Protein AF-A0A1I8PPX7-F1 (afdb_monomer_lite)

Organism: Stomoxys calcitrans (NCBI:txid35570)

Foldseek 3Di:
DDDPPCVPLVVLVVQLCVVCVPPPDQPLDPVSQVVSCCVQQHVPDDDDPVVSVLSSLVVLVVVCVVDVDVVVSCVSCVVPDDSVRSVVSNVCVVVSVVVVVVVLVVSLVVDGDPVSVVVVVVSVVVVVVVVVPPD

Structure (mmCIF, N/CA/C/O backbone):
data_AF-A0A1I8PPX7-F1
#
_entry.id   AF-A0A1I8PPX7-F1
#
loop_
_atom_site.group_PDB
_atom_site.id
_atom_site.type_symbol
_atom_site.label_atom_id
_atom_site.label_alt_id
_atom_site.label_comp_id
_atom_site.label_asym_id
_atom_site.label_entity_id
_atom_site.label_seq_id
_atom_site.pdbx_PDB_ins_code
_atom_site.Cartn_x
_atom_site.Cartn_y
_atom_site.Cartn_z
_atom_site.occupancy
_atom_site.B_iso_or_equiv
_atom_site.auth_seq_id
_atom_site.auth_comp_id
_atom_site.auth_asym_id
_atom_site.auth_atom_id
_atom_site.pdbx_PDB_model_num
ATOM 1 N N . MET A 1 1 ? 20.710 11.731 -3.310 1.00 34.06 1 MET A N 1
ATOM 2 C CA . MET A 1 1 ? 20.438 11.895 -1.866 1.00 34.06 1 MET A CA 1
ATOM 3 C C . MET A 1 1 ? 18.930 11.777 -1.691 1.00 34.06 1 MET A C 1
ATOM 5 O O . MET A 1 1 ? 18.231 12.761 -1.879 1.00 34.06 1 MET A O 1
ATOM 9 N N . PHE A 1 2 ? 18.426 10.558 -1.483 1.00 31.91 2 PHE A N 1
ATOM 10 C CA . PHE A 1 2 ? 16.992 10.284 -1.342 1.00 31.91 2 PHE A CA 1
ATOM 11 C C . PHE A 1 2 ? 16.697 10.093 0.142 1.00 31.91 2 PHE A C 1
ATOM 13 O O . PHE A 1 2 ? 17.369 9.327 0.823 1.00 31.91 2 PHE A O 1
ATOM 20 N N . SER A 1 3 ? 15.813 10.938 0.653 1.00 38.25 3 SER A N 1
ATOM 21 C CA . SER A 1 3 ? 15.744 11.287 2.064 1.00 38.25 3 SER A CA 1
ATOM 22 C C . SER A 1 3 ? 15.041 10.234 2.920 1.00 38.25 3 SER A C 1
ATOM 24 O O . SER A 1 3 ? 14.038 9.662 2.506 1.00 38.25 3 SER A O 1
ATOM 26 N N . LEU A 1 4 ? 15.546 10.100 4.149 1.00 40.88 4 LEU A N 1
ATOM 27 C CA . LEU A 1 4 ? 15.108 9.332 5.326 1.00 40.88 4 LEU A CA 1
ATOM 28 C C . LEU A 1 4 ? 13.639 9.547 5.790 1.00 40.88 4 LEU A C 1
ATOM 30 O O . LEU A 1 4 ? 13.316 9.265 6.933 1.00 40.88 4 LEU A O 1
ATOM 34 N N . PHE A 1 5 ? 12.733 10.046 4.944 1.00 43.56 5 PHE A N 1
ATOM 35 C CA . PHE A 1 5 ? 11.350 10.412 5.313 1.00 43.56 5 PHE A CA 1
ATOM 36 C C . PHE A 1 5 ? 10.306 9.314 5.013 1.00 43.56 5 PHE A C 1
ATOM 38 O O . PHE A 1 5 ? 9.113 9.595 4.941 1.00 43.56 5 PHE A O 1
ATOM 45 N N . TYR A 1 6 ? 10.740 8.064 4.815 1.00 50.06 6 TYR A N 1
ATOM 46 C CA . TYR A 1 6 ? 9.865 6.915 4.516 1.00 50.06 6 TYR A CA 1
ATOM 47 C C . TYR A 1 6 ? 9.500 6.050 5.729 1.00 50.06 6 TYR A C 1
ATOM 49 O O . TYR A 1 6 ? 8.699 5.123 5.605 1.00 50.06 6 TYR A O 1
ATOM 57 N N . ASP A 1 7 ? 10.054 6.375 6.895 1.00 55.56 7 ASP A N 1
ATOM 58 C CA . ASP A 1 7 ? 9.973 5.586 8.127 1.00 55.56 7 ASP A CA 1
ATOM 59 C C . ASP A 1 7 ? 8.554 5.081 8.481 1.00 55.56 7 ASP A C 1
ATOM 61 O O . ASP A 1 7 ? 8.396 3.896 8.755 1.00 55.56 7 ASP A O 1
ATOM 65 N N . PRO A 1 8 ? 7.470 5.886 8.417 1.00 54.97 8 PRO A N 1
ATOM 66 C CA . PRO A 1 8 ? 6.166 5.434 8.907 1.00 54.97 8 PRO A CA 1
ATOM 67 C C . PRO A 1 8 ? 5.516 4.355 8.034 1.00 54.97 8 PRO A C 1
ATOM 69 O O . PRO A 1 8 ? 4.955 3.394 8.553 1.00 54.97 8 PRO A O 1
ATOM 72 N N . ILE A 1 9 ? 5.565 4.521 6.707 1.00 55.09 9 ILE A N 1
ATOM 73 C CA . ILE A 1 9 ? 4.950 3.586 5.751 1.00 55.09 9 ILE A CA 1
ATOM 74 C C . ILE A 1 9 ? 5.792 2.315 5.652 1.00 55.09 9 ILE A C 1
ATOM 76 O O . ILE A 1 9 ? 5.224 1.229 5.583 1.00 55.09 9 ILE A O 1
ATOM 80 N N . ILE A 1 10 ? 7.124 2.449 5.683 1.00 61.84 10 ILE A N 1
ATOM 81 C CA . ILE A 1 10 ? 8.050 1.312 5.665 1.00 61.84 10 ILE A CA 1
ATOM 82 C C . ILE A 1 10 ? 7.909 0.492 6.938 1.00 61.84 10 ILE A C 1
ATOM 84 O O . ILE A 1 10 ? 7.683 -0.704 6.836 1.00 61.84 10 ILE A O 1
ATOM 88 N N . ASN A 1 11 ? 7.942 1.114 8.118 1.00 64.62 11 ASN A N 1
ATOM 89 C CA . ASN A 1 11 ? 7.775 0.379 9.372 1.00 64.62 11 ASN A CA 1
ATOM 90 C C . ASN A 1 11 ? 6.400 -0.290 9.441 1.00 64.62 11 ASN A C 1
ATOM 92 O O . ASN A 1 11 ? 6.298 -1.434 9.863 1.00 64.62 11 ASN A O 1
ATOM 96 N N . TYR A 1 12 ? 5.345 0.386 8.969 1.00 63.94 12 TYR A N 1
ATOM 97 C CA . TYR A 1 12 ? 4.013 -0.211 8.884 1.00 63.94 12 TYR A CA 1
ATOM 98 C C . TYR A 1 12 ? 3.979 -1.401 7.912 1.00 63.94 12 TYR A C 1
ATOM 100 O O . TYR A 1 12 ? 3.347 -2.415 8.196 1.00 63.94 12 TYR A O 1
ATOM 108 N N . TYR A 1 13 ? 4.685 -1.309 6.784 1.00 67.00 13 TYR A N 1
ATOM 109 C CA . TYR A 1 13 ? 4.821 -2.403 5.831 1.00 67.00 13 TYR A CA 1
ATOM 110 C C . TYR A 1 13 ? 5.625 -3.583 6.378 1.00 67.00 13 TYR A C 1
ATOM 112 O O . TYR A 1 13 ? 5.172 -4.719 6.282 1.00 67.00 13 TYR A O 1
ATOM 120 N N . GLU A 1 14 ? 6.782 -3.327 6.979 1.00 67.31 14 GLU A N 1
ATOM 121 C CA . GLU A 1 14 ? 7.634 -4.349 7.586 1.00 67.31 14 GLU A CA 1
ATOM 122 C C . GLU A 1 14 ? 6.922 -5.050 8.744 1.00 67.31 14 GLU A C 1
ATOM 124 O O . GLU A 1 14 ? 6.972 -6.277 8.845 1.00 67.31 14 GLU A O 1
ATOM 129 N N . ASP A 1 15 ? 6.191 -4.295 9.569 1.00 66.50 15 ASP A N 1
ATOM 130 C CA . ASP A 1 15 ? 5.333 -4.858 10.604 1.00 66.50 15 ASP A CA 1
ATOM 131 C C . ASP A 1 15 ? 4.233 -5.724 9.978 1.00 66.50 15 ASP A C 1
ATOM 133 O O . ASP A 1 15 ? 4.074 -6.879 10.373 1.00 66.50 15 ASP A O 1
ATOM 137 N N . MET A 1 16 ? 3.513 -5.226 8.966 1.00 68.25 16 MET A N 1
ATOM 138 C CA . MET A 1 16 ? 2.494 -6.011 8.259 1.00 68.25 16 MET A CA 1
ATOM 139 C C . MET A 1 16 ? 3.066 -7.312 7.693 1.00 68.25 16 MET A C 1
ATOM 141 O O . MET A 1 16 ? 2.490 -8.360 7.969 1.00 68.25 16 MET A O 1
ATOM 145 N N . ILE A 1 17 ? 4.209 -7.263 6.996 1.00 66.44 17 ILE A N 1
ATOM 146 C CA . ILE A 1 17 ? 4.913 -8.450 6.491 1.00 66.44 17 ILE A CA 1
ATOM 147 C C . ILE A 1 17 ? 5.192 -9.423 7.628 1.00 66.44 17 ILE A C 1
ATOM 149 O O . ILE A 1 17 ? 4.823 -10.593 7.547 1.00 66.44 17 ILE A O 1
ATOM 153 N N . LYS A 1 18 ? 5.822 -8.948 8.704 1.00 67.69 18 LYS A N 1
ATOM 154 C CA . LYS A 1 18 ? 6.211 -9.790 9.836 1.00 67.69 18 LYS A CA 1
ATOM 155 C C . LYS A 1 18 ? 5.013 -10.498 10.470 1.00 67.69 18 LYS A C 1
ATOM 157 O O . LYS A 1 18 ? 5.152 -11.631 10.918 1.00 67.69 18 LYS A O 1
ATOM 162 N N . TYR A 1 19 ? 3.843 -9.860 10.507 1.00 63.97 19 TYR A N 1
ATOM 163 C CA . TYR A 1 19 ? 2.632 -10.445 11.088 1.00 63.97 19 TYR A CA 1
ATOM 164 C C . TYR A 1 19 ? 1.872 -11.400 10.157 1.00 63.97 19 TYR A C 1
ATOM 166 O O . TYR A 1 19 ? 0.985 -12.108 10.642 1.00 63.97 19 TYR A O 1
ATOM 174 N N . THR A 1 20 ? 2.190 -11.431 8.860 1.00 61.50 20 THR A N 1
ATOM 175 C CA . THR A 1 20 ? 1.512 -12.279 7.861 1.00 61.50 20 THR A CA 1
ATOM 176 C C . THR A 1 20 ? 2.419 -13.291 7.166 1.00 61.50 20 THR A C 1
ATOM 178 O O . THR A 1 20 ? 1.935 -14.038 6.320 1.00 61.50 20 THR A O 1
ATOM 181 N N . GLN A 1 21 ? 3.702 -13.362 7.536 1.00 62.72 21 GLN A N 1
ATOM 182 C CA . GLN A 1 21 ? 4.662 -14.344 7.007 1.00 62.72 21 GLN A CA 1
ATOM 183 C C . GLN A 1 21 ? 4.216 -15.805 7.186 1.00 62.72 21 GLN A C 1
ATOM 185 O O . GLN A 1 21 ? 4.602 -16.649 6.386 1.00 62.72 21 GLN A O 1
ATOM 190 N N . ASP A 1 22 ? 3.368 -16.096 8.175 1.00 63.22 22 ASP A N 1
ATOM 191 C CA . ASP A 1 22 ? 2.878 -17.453 8.446 1.00 63.22 22 ASP A CA 1
ATOM 192 C C . ASP A 1 22 ? 1.684 -17.881 7.567 1.00 63.22 22 ASP A C 1
ATOM 194 O O . ASP A 1 22 ? 1.302 -19.049 7.592 1.00 63.22 22 ASP A O 1
ATOM 198 N N . GLU A 1 23 ? 1.046 -16.963 6.825 1.00 63.75 23 GLU A N 1
ATOM 199 C CA . GLU A 1 23 ? -0.249 -17.241 6.173 1.00 63.75 23 GLU A CA 1
ATOM 200 C C . GLU A 1 23 ? -0.151 -17.655 4.690 1.00 63.75 23 GLU A C 1
ATOM 202 O O . GLU A 1 23 ? -1.177 -17.943 4.078 1.00 63.75 23 GLU A O 1
ATOM 207 N N . ASP A 1 24 ? 1.056 -17.728 4.111 1.00 69.44 24 ASP A N 1
ATOM 208 C CA . ASP A 1 24 ? 1.320 -18.179 2.723 1.00 69.44 24 ASP A CA 1
ATOM 209 C C . ASP A 1 24 ? 0.457 -17.463 1.651 1.00 69.44 24 ASP A C 1
ATOM 211 O O . ASP A 1 24 ? 0.151 -17.973 0.569 1.00 69.44 24 ASP A O 1
ATOM 215 N N . LEU A 1 25 ? 0.020 -16.242 1.970 1.00 67.69 25 LEU A N 1
ATOM 216 C CA . LEU A 1 25 ? -0.869 -15.439 1.142 1.00 67.69 25 LEU A CA 1
ATOM 217 C C . LEU A 1 25 ? -0.068 -14.669 0.078 1.00 67.69 25 LEU A C 1
ATOM 219 O O . LEU A 1 25 ? 0.990 -14.119 0.391 1.00 67.69 25 LEU A O 1
ATOM 223 N N . PRO A 1 26 ? -0.581 -14.530 -1.162 1.00 68.50 26 PRO A N 1
ATOM 224 C CA . PRO A 1 26 ? 0.094 -13.740 -2.180 1.00 68.50 26 PRO A CA 1
ATOM 225 C C . PRO A 1 26 ? 0.221 -12.282 -1.736 1.00 68.50 26 PRO A C 1
ATOM 227 O O . PRO A 1 26 ? -0.787 -11.629 -1.428 1.00 68.50 26 PRO A O 1
ATOM 230 N N . GLU A 1 27 ? 1.451 -11.777 -1.753 1.00 66.44 27 GLU A N 1
ATOM 231 C CA . GLU A 1 27 ? 1.774 -10.376 -1.494 1.00 66.44 27 GLU A CA 1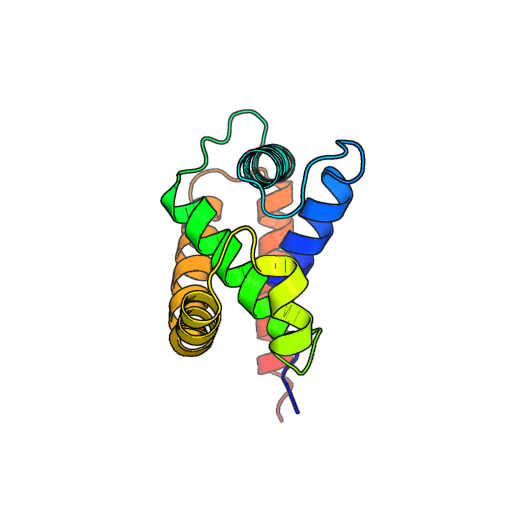
ATOM 232 C C . GLU A 1 27 ? 0.887 -9.464 -2.369 1.00 66.44 27 GLU A C 1
ATOM 234 O O . GLU A 1 27 ? 0.561 -9.795 -3.513 1.00 66.44 27 GLU A O 1
ATOM 239 N N . PHE A 1 28 ? 0.419 -8.343 -1.809 1.00 71.94 28 PHE A N 1
ATOM 240 C CA . PHE A 1 28 ? -0.503 -7.374 -2.444 1.00 71.94 28 PHE A CA 1
ATOM 241 C C . PHE A 1 28 ? -1.941 -7.853 -2.725 1.00 71.94 28 PHE A C 1
ATOM 243 O O . PHE A 1 28 ? -2.800 -7.027 -3.077 1.00 71.94 28 PHE A O 1
ATOM 250 N N . SER A 1 29 ? -2.259 -9.138 -2.520 1.00 75.06 29 SER A N 1
ATOM 251 C CA . SER A 1 29 ? -3.641 -9.622 -2.621 1.00 75.06 29 SER A CA 1
ATOM 252 C C . SER A 1 29 ? -4.549 -8.913 -1.614 1.00 75.06 29 SER A C 1
ATOM 254 O O . SER A 1 29 ? -4.122 -8.455 -0.558 1.00 75.06 29 SER A O 1
ATOM 256 N N . GLU A 1 30 ? -5.835 -8.772 -1.939 1.00 80.19 30 GLU A N 1
ATOM 257 C CA . GLU A 1 30 ? -6.760 -8.065 -1.041 1.00 80.19 30 GLU A CA 1
ATOM 258 C C . GLU A 1 30 ? -6.869 -8.749 0.319 1.00 80.19 30 GLU A C 1
ATOM 260 O O . GLU A 1 30 ? -6.914 -8.079 1.347 1.00 80.19 30 GLU A O 1
ATOM 265 N N . ILE A 1 31 ? -6.863 -10.082 0.310 1.00 80.31 31 ILE A N 1
ATOM 266 C CA . ILE A 1 31 ? -6.936 -10.910 1.510 1.00 80.31 31 ILE A CA 1
ATOM 267 C C . ILE A 1 31 ? -5.699 -10.675 2.378 1.00 80.31 31 ILE A C 1
ATOM 269 O O . ILE A 1 31 ? -5.862 -10.364 3.555 1.00 80.31 31 ILE A O 1
ATOM 273 N N . TYR A 1 32 ? -4.495 -10.718 1.791 1.00 81.19 32 TYR A N 1
ATOM 274 C CA . TYR A 1 32 ? -3.243 -10.418 2.496 1.00 81.19 32 TYR A CA 1
ATOM 275 C C . TYR A 1 32 ? -3.311 -9.066 3.208 1.00 81.19 32 TYR A C 1
ATOM 277 O O . TYR A 1 32 ? -3.078 -8.966 4.411 1.00 81.19 32 TYR A O 1
ATOM 285 N N . LEU A 1 33 ? -3.719 -8.025 2.480 1.00 81.19 33 LEU A N 1
ATOM 286 C CA . LEU A 1 33 ? -3.787 -6.675 3.029 1.00 81.19 33 LEU A CA 1
ATOM 287 C C . LEU A 1 33 ? -4.840 -6.566 4.132 1.00 81.19 33 LEU A C 1
ATOM 289 O O . LEU A 1 33 ? -4.559 -6.001 5.183 1.00 81.19 33 LEU A O 1
ATOM 293 N N . ARG A 1 34 ? -6.033 -7.138 3.944 1.00 83.88 34 ARG A N 1
ATOM 294 C CA . ARG A 1 34 ? -7.083 -7.132 4.973 1.00 83.88 34 ARG A CA 1
ATOM 295 C C . ARG A 1 34 ? -6.627 -7.831 6.250 1.00 83.88 34 ARG A C 1
ATOM 297 O O . ARG A 1 34 ? -6.777 -7.253 7.322 1.00 83.88 34 ARG A O 1
ATOM 304 N N . VAL A 1 35 ? -6.042 -9.025 6.146 1.00 80.56 35 VAL A N 1
ATOM 305 C CA . VAL A 1 35 ? -5.514 -9.764 7.304 1.00 80.56 35 VAL A CA 1
ATOM 306 C C . VAL A 1 35 ? -4.449 -8.945 8.025 1.00 80.56 35 VAL A C 1
ATOM 308 O O . VAL A 1 35 ? -4.527 -8.765 9.240 1.00 80.56 35 VAL A O 1
ATOM 311 N N . ALA A 1 36 ? -3.491 -8.398 7.283 1.00 77.94 36 ALA A N 1
ATOM 312 C CA . ALA A 1 36 ? -2.422 -7.598 7.854 1.00 77.94 36 ALA A CA 1
ATOM 313 C C . ALA A 1 36 ? -2.958 -6.342 8.576 1.00 77.94 36 ALA A C 1
ATOM 315 O O . ALA A 1 36 ? -2.540 -6.053 9.697 1.00 77.94 36 ALA A O 1
ATOM 316 N N . PHE A 1 37 ? -3.962 -5.654 8.018 1.00 79.50 37 PHE A N 1
ATOM 317 C CA . PHE A 1 37 ? -4.630 -4.539 8.704 1.00 79.50 37 PHE A CA 1
ATOM 318 C C . PHE A 1 37 ? -5.340 -4.982 9.989 1.00 79.50 37 PHE A C 1
ATOM 320 O O . PHE A 1 37 ? -5.198 -4.314 11.010 1.00 79.50 37 PHE A O 1
ATOM 327 N N . LEU A 1 38 ? -6.043 -6.121 9.990 1.00 80.19 38 LEU A N 1
ATOM 328 C CA . LEU A 1 38 ? -6.675 -6.660 11.203 1.00 80.19 38 LEU A CA 1
ATOM 329 C C . LEU A 1 38 ? -5.651 -6.992 12.300 1.00 80.19 38 LEU A C 1
ATOM 331 O O . LEU A 1 38 ? -5.933 -6.832 13.487 1.00 80.19 38 LEU A O 1
ATOM 335 N N . LYS A 1 39 ? -4.448 -7.445 11.935 1.00 75.50 39 LYS A N 1
ATOM 336 C CA . LYS A 1 39 ? -3.379 -7.725 12.909 1.00 75.50 39 LYS A CA 1
ATOM 337 C C . LYS A 1 39 ? -2.854 -6.445 13.562 1.00 75.50 39 LYS A C 1
ATOM 339 O O . LYS A 1 39 ? -2.570 -6.461 14.758 1.00 75.50 39 LYS A O 1
ATOM 344 N N . VAL A 1 40 ? -2.748 -5.351 12.805 1.00 73.00 40 VAL A N 1
ATOM 345 C CA . VAL A 1 40 ? -2.179 -4.086 13.301 1.00 73.00 40 VAL A CA 1
ATOM 346 C C . VAL A 1 40 ? -3.221 -3.202 13.997 1.00 73.00 40 VAL A C 1
ATOM 348 O O . VAL A 1 40 ? -2.947 -2.637 15.058 1.00 73.00 40 VAL A O 1
ATOM 351 N N . PHE A 1 41 ? -4.424 -3.100 13.434 1.00 74.12 41 PHE A N 1
ATOM 352 C CA . PHE A 1 41 ? -5.499 -2.240 13.937 1.00 74.12 41 PHE A CA 1
ATOM 353 C C . PHE A 1 41 ? -6.508 -2.966 14.839 1.00 74.12 41 PHE A C 1
ATOM 355 O O . PHE A 1 41 ? -7.231 -2.314 15.589 1.00 74.12 41 PHE A O 1
ATOM 362 N N . GLY A 1 42 ? -6.529 -4.302 14.825 1.00 74.25 42 GLY A N 1
ATOM 363 C CA . GLY A 1 42 ? -7.423 -5.132 15.635 1.00 74.25 42 GLY A CA 1
ATOM 364 C C . GLY A 1 42 ? -8.412 -5.950 14.799 1.00 74.25 42 GLY A C 1
ATOM 365 O O . GLY A 1 42 ? -8.755 -5.593 13.675 1.00 74.25 42 GLY A O 1
ATOM 366 N N . LYS A 1 43 ? -8.888 -7.067 15.368 1.00 75.00 43 LYS A N 1
ATOM 367 C CA . LYS A 1 43 ? -9.724 -8.067 14.672 1.00 75.00 43 LYS A CA 1
ATOM 368 C C . LYS A 1 43 ? -11.071 -7.541 14.170 1.00 75.00 43 LYS A C 1
ATOM 370 O O . LYS A 1 43 ? -11.617 -8.116 13.235 1.00 75.00 43 LYS A O 1
ATOM 375 N N . ASP A 1 44 ? -11.568 -6.459 14.759 1.00 78.12 44 ASP A N 1
ATOM 376 C CA . ASP A 1 44 ? -12.848 -5.844 14.395 1.00 78.12 44 ASP A CA 1
ATOM 377 C C . ASP A 1 44 ? -12.668 -4.631 13.464 1.00 78.12 44 ASP A C 1
ATOM 379 O O . ASP A 1 44 ? -13.621 -3.906 13.176 1.00 78.12 44 ASP A O 1
ATOM 383 N N . TYR A 1 45 ? -11.440 -4.384 12.990 1.00 78.44 45 TYR A N 1
ATOM 384 C CA . TYR A 1 45 ? -11.141 -3.235 12.150 1.00 78.44 45 TYR A CA 1
ATOM 385 C C . TYR A 1 45 ? -11.717 -3.395 10.737 1.00 78.44 45 TYR A C 1
ATOM 387 O O . TYR A 1 45 ? -11.209 -4.139 9.895 1.00 78.44 45 TYR A O 1
ATOM 395 N N . ALA A 1 46 ? -12.781 -2.650 10.450 1.00 81.75 46 ALA A N 1
ATOM 396 C CA . ALA A 1 46 ? -13.439 -2.661 9.151 1.00 81.75 46 ALA A CA 1
ATOM 397 C C . ALA A 1 46 ? -12.724 -1.735 8.153 1.00 81.75 46 ALA A C 1
ATOM 399 O O . ALA A 1 46 ? -13.170 -0.616 7.891 1.00 81.75 46 ALA A O 1
ATOM 400 N N . ILE A 1 47 ? -11.617 -2.206 7.569 1.00 83.38 47 ILE A N 1
ATOM 401 C CA . ILE A 1 47 ? -10.906 -1.417 6.560 1.00 83.38 47 ILE A CA 1
ATOM 402 C C . ILE A 1 47 ? -11.754 -1.202 5.297 1.00 83.38 47 ILE A C 1
ATOM 404 O O . ILE A 1 47 ? -12.262 -2.143 4.668 1.00 83.38 47 ILE A O 1
ATOM 408 N N . LYS A 1 48 ? -11.858 0.069 4.902 1.00 87.00 48 LYS A N 1
ATOM 409 C CA . LYS A 1 48 ? -12.573 0.489 3.702 1.00 87.00 48 LYS A CA 1
ATOM 410 C C . LYS A 1 48 ? -11.778 0.156 2.422 1.00 87.00 48 LYS A C 1
ATOM 412 O O . LYS A 1 48 ? -10.545 0.210 2.427 1.00 87.00 48 LYS A O 1
ATOM 417 N N . PRO A 1 49 ? -12.453 -0.186 1.308 1.00 87.06 49 PRO A N 1
ATOM 418 C CA . PRO A 1 49 ? -11.779 -0.543 0.056 1.00 87.06 49 PRO A CA 1
ATOM 419 C C . PRO A 1 49 ? -10.860 0.547 -0.516 1.00 87.06 49 PRO A C 1
ATOM 421 O O . PRO A 1 49 ? -9.818 0.230 -1.080 1.00 87.06 49 PRO A O 1
ATOM 424 N N . ASP A 1 50 ? -11.220 1.819 -0.367 1.00 88.62 50 ASP A N 1
ATOM 425 C CA . ASP A 1 50 ? -10.424 2.975 -0.796 1.00 88.62 50 ASP A CA 1
ATOM 426 C C . ASP A 1 50 ? -9.090 3.070 -0.044 1.00 88.62 50 ASP A C 1
ATOM 428 O O . ASP A 1 50 ? -8.050 3.269 -0.671 1.00 88.62 50 ASP A O 1
ATOM 432 N N . VAL A 1 51 ? -9.095 2.824 1.267 1.00 86.50 51 VAL A N 1
ATOM 433 C CA . VAL A 1 51 ? -7.881 2.766 2.096 1.00 86.50 51 VAL A CA 1
ATOM 434 C C . VAL A 1 51 ? -6.980 1.605 1.670 1.00 86.50 51 VAL A C 1
ATOM 436 O O . VAL A 1 51 ? -5.766 1.774 1.566 1.00 86.50 51 VAL A O 1
ATOM 439 N N . LEU A 1 52 ? -7.552 0.439 1.344 1.00 86.00 52 LEU A N 1
ATOM 440 C CA . LEU A 1 52 ? -6.777 -0.683 0.795 1.00 86.00 52 LEU A CA 1
ATOM 441 C C . LEU A 1 52 ? -6.122 -0.325 -0.542 1.00 86.00 52 LEU A C 1
ATOM 443 O O . LEU A 1 52 ? -4.959 -0.664 -0.764 1.00 86.00 52 LEU A O 1
ATOM 447 N N . GLN A 1 53 ? -6.841 0.366 -1.433 1.00 87.56 53 GLN A N 1
ATOM 448 C CA . GLN A 1 53 ? -6.265 0.817 -2.701 1.00 87.56 53 GLN A CA 1
ATOM 449 C C . GLN A 1 53 ? -5.176 1.866 -2.489 1.00 87.56 53 GLN A C 1
ATOM 451 O O . GLN A 1 53 ? -4.135 1.787 -3.138 1.00 87.56 53 GLN A O 1
ATOM 456 N N . LEU A 1 54 ? -5.383 2.819 -1.576 1.00 88.69 54 LEU A N 1
ATOM 457 C CA . LEU A 1 54 ? -4.363 3.789 -1.189 1.00 88.69 54 LEU A CA 1
ATOM 458 C C . LEU A 1 54 ? -3.101 3.067 -0.714 1.00 88.69 54 LEU A C 1
ATOM 460 O O . LEU A 1 54 ? -2.018 3.314 -1.240 1.00 88.69 54 LEU A O 1
ATOM 464 N N . TYR A 1 55 ? -3.253 2.103 0.192 1.00 85.06 55 TYR A N 1
ATOM 465 C CA . TYR A 1 55 ? -2.134 1.338 0.716 1.00 85.06 55 TYR A CA 1
ATOM 466 C C . TYR A 1 55 ? -1.381 0.561 -0.375 1.00 85.06 55 TYR A C 1
ATOM 468 O O . TYR A 1 55 ? -0.157 0.639 -0.446 1.00 85.06 55 TYR A O 1
ATOM 476 N N . ARG A 1 56 ? -2.079 -0.095 -1.313 1.00 86.44 56 ARG A N 1
ATOM 477 C CA . ARG A 1 56 ? -1.422 -0.748 -2.463 1.00 86.44 56 ARG A CA 1
ATOM 478 C C . ARG A 1 56 ? -0.583 0.213 -3.302 1.00 86.44 56 ARG A C 1
ATOM 480 O O . ARG A 1 56 ? 0.503 -0.154 -3.739 1.00 86.44 56 ARG A O 1
ATOM 487 N N . LYS A 1 57 ? -1.066 1.437 -3.536 1.00 89.00 57 LYS A N 1
ATOM 488 C CA . LYS A 1 57 ? -0.300 2.448 -4.280 1.00 89.00 57 LYS A CA 1
ATOM 489 C C . LYS A 1 57 ? 0.954 2.874 -3.513 1.00 89.00 57 LYS A C 1
ATOM 491 O O . LYS A 1 57 ? 2.005 3.038 -4.121 1.00 89.00 57 LYS A O 1
ATOM 496 N N . LEU A 1 58 ? 0.873 2.995 -2.187 1.00 87.25 58 LEU A N 1
ATOM 497 C CA . LEU A 1 58 ? 2.042 3.280 -1.347 1.00 87.25 58 LEU A CA 1
ATOM 498 C C . LEU A 1 58 ? 3.082 2.155 -1.411 1.00 87.25 58 LEU A C 1
ATOM 500 O O . LEU A 1 58 ? 4.278 2.434 -1.453 1.00 87.25 58 LEU A O 1
ATOM 504 N N . LEU A 1 59 ? 2.644 0.898 -1.498 1.00 83.56 59 LEU A N 1
ATOM 505 C CA . LEU A 1 59 ? 3.547 -0.235 -1.698 1.00 83.56 59 LEU A CA 1
ATOM 506 C C . LEU A 1 59 ? 4.263 -0.172 -3.047 1.00 83.56 59 LEU A C 1
ATOM 508 O O . LEU A 1 59 ? 5.470 -0.381 -3.108 1.00 83.56 59 LEU A O 1
ATOM 512 N N . VAL A 1 60 ? 3.563 0.198 -4.121 1.00 87.31 60 VAL A N 1
ATOM 513 C CA . VAL A 1 60 ? 4.209 0.432 -5.422 1.00 87.31 60 VAL A CA 1
ATOM 514 C C . VAL A 1 60 ? 5.321 1.481 -5.300 1.00 87.31 60 VAL A C 1
ATOM 516 O O . VAL A 1 60 ? 6.423 1.250 -5.799 1.00 87.31 60 VAL A O 1
ATOM 519 N N . LEU A 1 61 ? 5.074 2.594 -4.598 1.00 87.31 61 LEU A N 1
ATOM 520 C CA . LEU A 1 61 ? 6.087 3.632 -4.362 1.00 87.31 61 LEU A CA 1
ATOM 521 C C . LEU A 1 61 ? 7.300 3.094 -3.592 1.00 87.31 61 LEU A C 1
ATOM 523 O O . LEU A 1 61 ? 8.433 3.385 -3.973 1.00 87.31 61 LEU A O 1
ATOM 527 N N . TYR A 1 62 ? 7.072 2.284 -2.555 1.00 84.19 62 TYR A N 1
ATOM 528 C CA . TYR A 1 62 ? 8.140 1.650 -1.780 1.00 84.19 62 TYR A CA 1
ATOM 529 C C . TYR A 1 62 ? 9.032 0.758 -2.654 1.00 84.19 62 TYR A C 1
ATOM 531 O O . TYR A 1 62 ? 10.251 0.925 -2.668 1.00 84.19 62 TYR A O 1
ATOM 539 N N . TYR A 1 63 ? 8.445 -0.137 -3.453 1.00 83.00 63 TYR A N 1
ATOM 540 C CA . TYR A 1 63 ? 9.229 -1.001 -4.342 1.00 83.00 63 TYR A CA 1
ATOM 541 C C . TYR A 1 63 ? 9.984 -0.197 -5.405 1.00 83.00 63 TYR A C 1
ATOM 543 O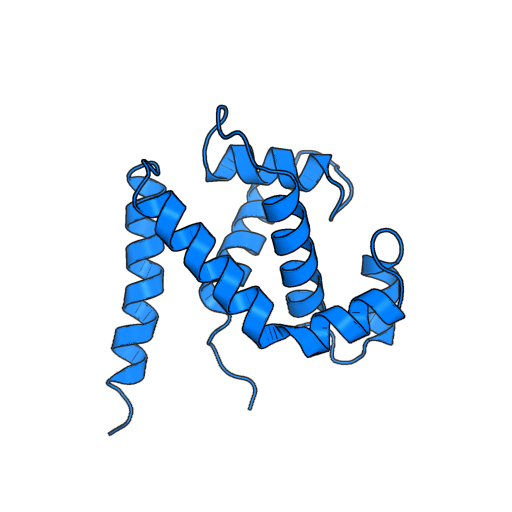 O . TYR A 1 63 ? 11.131 -0.514 -5.704 1.00 83.00 63 TYR A O 1
ATOM 551 N N . CYS A 1 64 ? 9.406 0.889 -5.924 1.00 85.62 64 CYS A N 1
ATOM 552 C CA . CYS A 1 64 ? 10.109 1.785 -6.850 1.00 85.62 64 CYS A CA 1
ATOM 553 C C . CYS A 1 64 ? 11.323 2.494 -6.232 1.00 85.62 64 CYS A C 1
ATOM 555 O O . CYS A 1 64 ? 12.185 2.967 -6.967 1.00 85.62 64 CYS A O 1
ATOM 557 N N . GLN A 1 65 ? 11.417 2.569 -4.904 1.00 82.12 65 GLN A N 1
ATOM 558 C CA . GLN A 1 65 ? 12.598 3.100 -4.219 1.00 82.12 65 GLN A CA 1
ATOM 559 C C . GLN A 1 65 ? 13.631 2.022 -3.929 1.00 82.12 65 GLN A C 1
ATOM 561 O O . GLN A 1 65 ? 14.824 2.276 -4.079 1.00 82.12 65 GLN A O 1
ATOM 566 N N . GLN A 1 66 ? 13.182 0.831 -3.520 1.00 81.44 66 GLN A N 1
ATOM 567 C CA . GLN A 1 66 ? 14.071 -0.305 -3.263 1.00 81.44 66 GLN A CA 1
ATOM 568 C C . GLN A 1 66 ? 14.733 -0.802 -4.551 1.00 81.44 66 GLN A C 1
ATOM 570 O O . GLN A 1 66 ? 15.902 -1.190 -4.554 1.00 81.44 66 GLN A O 1
ATOM 575 N N . TYR A 1 67 ? 14.002 -0.748 -5.663 1.00 83.88 67 TYR A N 1
ATOM 576 C CA . TYR A 1 67 ? 14.465 -1.191 -6.967 1.00 83.88 67 TYR A CA 1
ATOM 577 C C . TYR A 1 67 ? 14.582 0.014 -7.916 1.00 83.88 67 TYR A C 1
ATOM 579 O O . TYR A 1 67 ? 13.562 0.540 -8.356 1.00 83.88 67 TYR A O 1
ATOM 587 N N . PRO A 1 68 ? 15.805 0.428 -8.311 1.00 75.94 68 PRO A N 1
ATOM 588 C CA . PRO A 1 68 ? 16.038 1.653 -9.092 1.00 75.94 68 PRO A CA 1
ATOM 589 C C . PRO A 1 68 ? 15.399 1.687 -10.487 1.00 75.94 68 PRO A C 1
ATOM 591 O O . PRO A 1 68 ? 15.389 2.729 -11.138 1.00 75.94 68 PRO A O 1
ATOM 594 N N . SER A 1 69 ? 14.928 0.543 -10.984 1.00 87.38 69 SER A N 1
ATOM 595 C CA . SER A 1 69 ? 14.345 0.398 -12.313 1.00 87.38 69 SER A CA 1
ATOM 596 C C . SER A 1 69 ? 12.926 -0.134 -12.207 1.00 87.38 69 SER A C 1
ATOM 598 O O . SER A 1 69 ? 12.694 -1.181 -11.601 1.00 87.38 69 SER A O 1
ATOM 600 N N . ILE A 1 70 ? 11.992 0.532 -12.889 1.00 86.06 70 ILE A N 1
ATOM 601 C CA . ILE A 1 70 ? 10.610 0.061 -13.043 1.00 86.06 70 ILE A CA 1
ATOM 602 C C . ILE A 1 70 ? 10.569 -1.354 -13.635 1.00 86.06 70 ILE A C 1
ATOM 604 O O . ILE A 1 70 ? 9.700 -2.134 -13.261 1.00 86.06 70 ILE A O 1
ATOM 608 N N . SER A 1 71 ? 11.530 -1.733 -14.482 1.00 86.88 71 SER A N 1
ATOM 609 C CA . SER A 1 71 ? 11.612 -3.091 -15.039 1.00 86.88 71 SER A CA 1
ATOM 610 C C . SER A 1 71 ? 11.849 -4.173 -13.980 1.00 86.88 71 SER A C 1
ATOM 612 O O . SER A 1 71 ? 11.516 -5.326 -14.220 1.00 86.88 71 SER A O 1
ATOM 614 N N . ASN A 1 72 ? 12.393 -3.812 -12.813 1.00 86.75 72 ASN A N 1
ATOM 615 C CA . ASN A 1 72 ? 12.558 -4.724 -11.677 1.00 86.75 72 ASN A CA 1
ATOM 616 C C . ASN A 1 72 ? 11.315 -4.743 -10.772 1.00 86.75 72 ASN A C 1
ATOM 618 O O . ASN A 1 72 ? 11.058 -5.736 -10.103 1.00 86.75 72 ASN A O 1
ATOM 622 N N . VAL A 1 73 ? 10.536 -3.657 -10.761 1.00 85.00 73 VAL A N 1
ATOM 623 C CA . VAL A 1 73 ? 9.299 -3.533 -9.972 1.00 85.00 73 VAL A CA 1
ATOM 624 C C . VAL A 1 73 ? 8.113 -4.176 -10.683 1.00 85.00 73 VAL A C 1
ATOM 626 O O . VAL A 1 73 ? 7.271 -4.805 -10.048 1.00 85.00 73 VAL A O 1
ATOM 629 N N . PHE A 1 74 ? 8.028 -4.018 -12.004 1.00 87.00 74 PHE A N 1
ATOM 630 C CA . PHE A 1 74 ? 6.885 -4.463 -12.791 1.00 87.00 74 PHE A CA 1
ATOM 631 C C . PHE A 1 74 ? 6.587 -5.964 -12.622 1.00 87.00 74 PHE A C 1
ATOM 633 O O . PHE A 1 74 ? 5.440 -6.266 -12.308 1.00 87.00 74 PHE A O 1
ATOM 640 N N . PRO A 1 75 ? 7.566 -6.893 -12.676 1.00 86.19 75 PRO A N 1
ATOM 641 C CA . PRO A 1 75 ? 7.305 -8.321 -12.455 1.00 86.19 75 PRO A CA 1
ATOM 642 C C . PRO A 1 75 ? 6.725 -8.657 -11.071 1.00 86.19 75 PRO A C 1
ATOM 644 O O . PRO A 1 75 ? 6.054 -9.670 -10.911 1.00 86.19 75 PRO A O 1
ATOM 647 N N . ILE A 1 76 ? 6.968 -7.814 -10.062 1.00 82.50 76 ILE A N 1
ATOM 648 C CA . ILE A 1 76 ? 6.434 -7.989 -8.702 1.00 82.50 76 ILE A CA 1
ATOM 649 C C . ILE A 1 76 ? 4.965 -7.539 -8.651 1.00 82.50 76 ILE A C 1
ATOM 651 O O . ILE A 1 76 ? 4.130 -8.150 -7.987 1.00 82.50 76 ILE A O 1
ATOM 655 N N . MET A 1 77 ? 4.639 -6.470 -9.381 1.00 83.88 77 MET A N 1
ATOM 656 C CA . MET A 1 77 ? 3.373 -5.743 -9.265 1.00 83.88 77 MET A CA 1
ATOM 657 C C . MET A 1 77 ? 2.384 -6.016 -10.407 1.00 83.88 77 MET A C 1
ATOM 659 O O . MET A 1 77 ? 1.224 -5.611 -10.306 1.00 83.88 77 MET A O 1
ATOM 663 N N . GLU A 1 78 ? 2.796 -6.700 -11.480 1.00 83.38 78 GLU A N 1
ATOM 664 C CA . GLU A 1 78 ? 2.018 -6.866 -12.723 1.00 83.38 78 GLU A CA 1
ATOM 665 C C . GLU A 1 78 ? 0.653 -7.539 -12.520 1.00 83.38 78 GLU A C 1
ATOM 667 O O . GLU A 1 78 ? -0.289 -7.284 -13.269 1.00 83.38 78 GLU A O 1
ATOM 672 N N . ARG A 1 79 ? 0.506 -8.343 -11.458 1.00 82.12 79 ARG A N 1
ATOM 673 C CA . ARG A 1 79 ? -0.769 -8.974 -11.078 1.00 82.12 79 ARG A CA 1
ATOM 674 C C . ARG A 1 79 ? -1.820 -7.976 -10.589 1.00 82.12 79 ARG A C 1
ATOM 676 O O . ARG A 1 79 ? -3.007 -8.289 -10.599 1.00 82.12 79 ARG A O 1
ATOM 683 N N . CYS A 1 80 ? -1.398 -6.802 -10.125 1.00 82.75 80 CYS A N 1
ATOM 684 C CA . CYS A 1 80 ? -2.271 -5.784 -9.543 1.00 82.75 80 CYS A CA 1
ATOM 685 C C . CYS A 1 80 ? -2.253 -4.469 -10.327 1.00 82.75 80 CYS A C 1
ATOM 687 O O . CYS A 1 80 ? -3.237 -3.727 -10.303 1.00 82.75 80 CYS A O 1
ATOM 689 N N . PHE A 1 81 ? -1.157 -4.169 -11.024 1.00 87.50 81 PHE A N 1
ATOM 690 C CA . PHE A 1 81 ? -0.953 -2.892 -11.688 1.00 87.50 81 PHE A CA 1
ATOM 691 C C . PHE A 1 81 ? -0.360 -3.073 -13.080 1.00 87.50 81 PHE A C 1
ATOM 693 O O . PHE A 1 81 ? 0.657 -3.733 -13.265 1.00 87.50 81 PHE A O 1
ATOM 700 N N . SER A 1 82 ? -0.967 -2.410 -14.066 1.00 91.56 82 SER A N 1
ATOM 701 C CA . SER A 1 82 ? -0.324 -2.227 -15.364 1.00 91.56 82 SER A CA 1
ATOM 702 C C . SER A 1 82 ? 0.888 -1.301 -15.229 1.00 91.56 82 SER A C 1
ATOM 704 O O . SER A 1 82 ? 0.969 -0.493 -14.301 1.00 91.56 82 SER A O 1
ATOM 706 N N . LEU A 1 83 ? 1.800 -1.350 -16.201 1.00 90.62 83 LEU A N 1
ATOM 707 C CA . LEU A 1 83 ? 2.946 -0.441 -16.247 1.00 90.62 83 LEU A CA 1
ATOM 708 C C . LEU A 1 83 ? 2.509 1.035 -16.185 1.00 90.62 83 LEU A C 1
ATOM 710 O O . LEU A 1 83 ? 3.066 1.815 -15.419 1.00 90.62 83 LEU A O 1
ATOM 714 N N . ASN A 1 84 ? 1.450 1.393 -16.920 1.00 93.44 84 ASN A N 1
ATOM 715 C CA . ASN A 1 84 ? 0.884 2.743 -16.899 1.00 93.44 84 ASN A CA 1
ATOM 716 C C . ASN A 1 84 ? 0.340 3.121 -15.511 1.00 93.44 84 ASN A C 1
ATOM 718 O O . ASN A 1 84 ? 0.517 4.252 -15.064 1.00 93.44 84 ASN A O 1
ATOM 722 N N . ASN A 1 85 ? -0.287 2.177 -14.797 1.00 93.12 85 ASN A N 1
ATOM 723 C CA . ASN A 1 85 ? -0.735 2.415 -13.425 1.00 93.12 85 ASN A CA 1
ATOM 724 C C . ASN A 1 85 ? 0.453 2.723 -12.508 1.00 93.12 85 ASN A C 1
ATOM 726 O O . ASN A 1 85 ? 0.370 3.665 -11.728 1.00 93.12 85 ASN A O 1
ATOM 730 N N . ILE A 1 86 ? 1.557 1.977 -12.626 1.00 91.69 86 ILE A N 1
ATOM 731 C CA . ILE A 1 86 ? 2.772 2.203 -11.829 1.00 91.69 86 ILE A CA 1
ATOM 732 C C . ILE A 1 86 ? 3.346 3.595 -12.108 1.00 91.69 86 ILE A C 1
ATOM 734 O O . ILE A 1 86 ? 3.594 4.350 -11.172 1.00 91.69 86 ILE A O 1
ATOM 738 N N . THR A 1 87 ? 3.484 3.983 -13.379 1.00 92.12 87 THR A N 1
ATOM 739 C CA . THR A 1 87 ? 3.966 5.323 -13.751 1.00 92.12 87 THR A CA 1
ATOM 740 C C . THR A 1 87 ? 3.071 6.431 -13.190 1.00 92.12 87 THR A C 1
ATOM 742 O O . THR A 1 87 ? 3.577 7.401 -12.625 1.00 92.12 87 THR A O 1
ATOM 745 N N . ASN A 1 88 ? 1.747 6.271 -13.274 1.00 95.06 88 ASN A N 1
ATOM 746 C CA . ASN A 1 88 ? 0.796 7.235 -12.717 1.00 95.06 88 ASN A CA 1
ATOM 747 C C . ASN A 1 88 ? 0.872 7.319 -11.187 1.00 95.06 88 ASN A C 1
ATOM 749 O O . ASN A 1 88 ? 0.753 8.407 -10.632 1.00 95.06 88 ASN A O 1
ATOM 753 N N . ILE A 1 89 ? 1.087 6.192 -10.503 1.00 93.31 89 ILE A N 1
ATOM 754 C CA . ILE A 1 89 ? 1.262 6.154 -9.046 1.00 93.31 89 ILE A CA 1
ATOM 755 C C . ILE A 1 89 ? 2.519 6.924 -8.637 1.00 93.31 89 ILE A C 1
ATOM 757 O O . ILE A 1 89 ? 2.445 7.744 -7.726 1.00 93.31 89 ILE A O 1
ATOM 761 N N . ILE A 1 90 ? 3.640 6.722 -9.338 1.00 90.75 90 ILE A N 1
ATOM 762 C CA . ILE A 1 90 ? 4.891 7.459 -9.094 1.00 90.75 90 ILE A CA 1
ATOM 763 C C . ILE A 1 90 ? 4.667 8.968 -9.257 1.00 90.75 90 ILE A C 1
ATOM 765 O O . ILE A 1 90 ? 5.092 9.752 -8.415 1.00 90.75 90 ILE A O 1
ATOM 769 N N . ALA A 1 91 ? 3.939 9.389 -10.293 1.00 93.00 91 ALA A N 1
ATOM 770 C CA . ALA A 1 91 ? 3.627 10.802 -10.506 1.00 93.00 91 ALA A CA 1
ATOM 771 C C . ALA A 1 91 ? 2.733 11.413 -9.403 1.00 93.00 91 ALA A C 1
ATOM 773 O O . ALA A 1 91 ? 2.759 12.624 -9.195 1.00 93.00 91 ALA A O 1
ATOM 774 N N . GLN A 1 92 ? 1.954 10.591 -8.691 1.00 94.00 92 GLN A N 1
ATOM 775 C CA . GLN A 1 92 ? 1.049 11.005 -7.609 1.00 94.00 92 GLN A CA 1
ATOM 776 C C . GLN A 1 92 ? 1.677 10.885 -6.211 1.00 94.00 92 GLN A C 1
ATOM 778 O O . GLN A 1 92 ? 0.968 11.024 -5.217 1.00 94.00 92 GLN A O 1
ATOM 783 N N . GLU A 1 93 ? 2.986 10.635 -6.105 1.00 88.06 93 GLU A N 1
ATOM 784 C CA . GLU A 1 93 ? 3.663 10.309 -4.843 1.00 88.06 93 GLU A CA 1
ATOM 785 C C . GLU A 1 9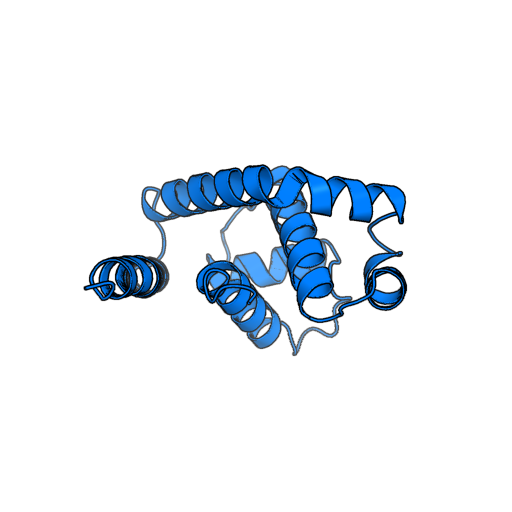3 ? 3.304 11.252 -3.682 1.00 88.06 93 GLU A C 1
ATOM 787 O O . GLU A 1 93 ? 2.956 10.782 -2.600 1.00 88.06 93 GLU A O 1
ATOM 792 N N . SER A 1 94 ? 3.367 12.570 -3.897 1.00 85.44 94 SER A N 1
ATOM 793 C CA . SER A 1 94 ? 3.079 13.556 -2.843 1.00 85.44 94 SER A CA 1
ATOM 794 C C . SER A 1 94 ? 1.627 13.494 -2.371 1.00 85.44 94 SER A C 1
ATOM 796 O O . SER A 1 94 ? 1.370 13.489 -1.173 1.00 85.44 94 SER A O 1
ATOM 798 N N . ASP A 1 95 ? 0.679 13.413 -3.303 1.00 91.88 95 ASP A N 1
ATOM 799 C CA . ASP A 1 95 ? -0.750 13.402 -2.987 1.00 91.88 95 ASP A CA 1
ATOM 800 C C . ASP A 1 95 ? -1.151 12.116 -2.248 1.00 91.88 95 ASP A C 1
ATOM 802 O O . ASP A 1 95 ? -1.874 12.154 -1.254 1.00 91.88 95 ASP A O 1
ATOM 806 N N . LEU A 1 96 ? -0.606 10.970 -2.665 1.00 89.75 96 LEU A N 1
ATOM 807 C CA . LEU A 1 96 ? -0.840 9.692 -1.989 1.00 89.75 96 LEU A CA 1
ATOM 808 C C . LEU A 1 96 ? -0.306 9.698 -0.550 1.00 89.75 96 LEU A C 1
ATOM 810 O O . LEU A 1 96 ? -0.941 9.136 0.344 1.00 89.75 96 LEU A O 1
ATOM 814 N N . LYS A 1 97 ? 0.834 10.353 -0.305 1.00 83.06 97 LYS A N 1
ATOM 815 C CA . LYS A 1 97 ? 1.383 10.519 1.048 1.00 83.06 97 LYS A CA 1
ATOM 816 C C . LYS A 1 97 ? 0.487 11.398 1.915 1.00 83.06 97 LYS A C 1
ATOM 818 O O . LYS A 1 97 ? 0.161 10.996 3.030 1.00 83.06 97 LYS A O 1
ATOM 823 N N . ASP A 1 98 ? 0.026 12.528 1.389 1.00 85.75 98 ASP A N 1
ATOM 824 C CA . ASP A 1 98 ? -0.877 13.428 2.113 1.00 85.75 98 ASP A CA 1
ATOM 825 C C . ASP A 1 98 ? -2.205 12.736 2.461 1.00 85.75 98 ASP A C 1
ATOM 827 O O . ASP A 1 98 ? -2.745 12.911 3.557 1.00 85.75 98 ASP A O 1
ATOM 831 N N . GLN A 1 99 ? -2.742 11.921 1.545 1.00 88.38 99 GLN A N 1
ATOM 832 C CA . GLN A 1 99 ? -3.933 11.107 1.801 1.00 88.38 99 GLN A CA 1
ATOM 833 C C . GLN A 1 99 ? -3.697 10.084 2.920 1.00 88.38 99 GLN A C 1
ATOM 835 O O . GLN A 1 99 ? -4.551 9.924 3.794 1.00 88.38 99 GLN A O 1
ATOM 840 N N . TRP A 1 100 ? -2.539 9.417 2.924 1.00 87.62 100 TRP A N 1
ATOM 841 C CA . TRP A 1 100 ? -2.189 8.443 3.958 1.00 87.62 100 TRP A CA 1
ATOM 842 C C . TRP A 1 100 ? -2.022 9.087 5.330 1.00 87.62 100 TRP A C 1
ATOM 844 O O . TRP A 1 100 ? -2.537 8.574 6.321 1.00 87.62 100 TRP A O 1
ATOM 854 N N . GLU A 1 101 ? -1.346 10.232 5.396 1.00 82.69 101 GLU A N 1
ATOM 855 C CA . GLU A 1 101 ? -1.157 10.952 6.651 1.00 82.69 101 GLU A CA 1
ATOM 856 C C . GLU A 1 101 ? -2.501 11.384 7.248 1.00 82.69 101 GLU A C 1
ATOM 858 O O . GLU A 1 101 ? -2.754 11.140 8.429 1.00 82.69 101 GLU A O 1
ATOM 863 N N . LYS A 1 102 ? -3.403 11.940 6.429 1.00 85.19 102 LYS A N 1
ATOM 864 C CA . LYS A 1 102 ? -4.765 12.303 6.858 1.00 85.19 102 LYS A CA 1
ATOM 865 C C . LYS A 1 102 ? -5.547 11.096 7.369 1.00 85.19 102 LYS A C 1
ATOM 867 O O . LYS A 1 102 ? -6.213 11.202 8.399 1.00 85.19 102 LYS A O 1
ATOM 872 N N . PHE A 1 103 ? -5.454 9.959 6.676 1.00 84.69 103 PHE A N 1
ATOM 873 C CA . PHE A 1 103 ? -6.071 8.712 7.124 1.00 84.69 103 PHE A CA 1
ATOM 874 C C . PHE A 1 103 ? -5.531 8.318 8.504 1.00 84.69 103 PHE A C 1
ATOM 876 O O . PHE A 1 103 ? -6.300 8.238 9.461 1.00 84.69 103 PHE A O 1
ATOM 883 N N . MET A 1 104 ? -4.213 8.184 8.648 1.00 77.38 104 MET A N 1
ATOM 884 C CA . MET A 1 104 ? -3.591 7.769 9.906 1.00 77.38 104 MET A CA 1
ATOM 885 C C . MET A 1 104 ? -3.896 8.721 11.068 1.00 77.38 104 MET A C 1
ATOM 887 O O . MET A 1 104 ? -4.196 8.264 12.169 1.00 77.38 104 MET A O 1
ATOM 891 N N . GLN A 1 105 ? -3.874 10.037 10.834 1.00 75.44 105 GLN A N 1
ATOM 892 C CA . GLN A 1 105 ? -4.269 11.034 11.834 1.00 75.44 105 GLN A CA 1
ATOM 893 C C . GLN A 1 105 ? -5.711 10.824 12.305 1.00 75.44 105 GLN A C 1
ATOM 895 O O . GLN A 1 105 ? -5.974 10.865 13.507 1.00 75.44 105 GLN A O 1
ATOM 900 N N . SER A 1 106 ? -6.633 10.543 11.380 1.00 80.00 106 SER A N 1
ATOM 901 C CA . SER A 1 106 ? -8.030 10.287 11.734 1.00 80.00 106 SER A CA 1
ATOM 902 C C . SER A 1 106 ? -8.206 8.995 12.540 1.00 80.00 106 SER A C 1
ATOM 904 O O . SER A 1 106 ? -8.960 8.985 13.511 1.00 80.00 106 SER A O 1
ATOM 906 N N . GLU A 1 107 ? -7.454 7.940 12.223 1.00 74.81 107 GLU A N 1
ATOM 907 C CA . GLU A 1 107 ? -7.489 6.669 12.958 1.00 74.81 107 GLU A CA 1
ATOM 908 C C . GLU A 1 107 ? -6.941 6.795 14.387 1.00 74.81 107 GLU A C 1
ATOM 910 O O . GLU A 1 107 ? -7.489 6.220 15.328 1.00 74.81 107 GLU A O 1
ATOM 915 N N . ILE A 1 108 ? -5.901 7.605 14.593 1.00 67.56 108 ILE A N 1
ATOM 916 C CA . ILE A 1 108 ? -5.359 7.878 15.934 1.00 67.56 108 ILE A CA 1
ATOM 917 C C . ILE A 1 108 ? -6.391 8.584 16.807 1.00 67.56 108 ILE A C 1
ATOM 919 O O . ILE A 1 108 ? -6.542 8.236 17.983 1.00 67.56 108 ILE A O 1
ATOM 923 N N . SER A 1 109 ? -7.088 9.569 16.238 1.00 64.56 109 SER A N 1
ATOM 924 C CA . SER A 1 109 ? -8.129 10.336 16.921 1.00 64.56 109 SER A CA 1
ATOM 925 C C . SER A 1 109 ? -9.381 9.506 17.216 1.00 64.56 109 SER A C 1
ATOM 927 O O . SER A 1 109 ? -10.029 9.746 18.232 1.00 64.56 109 SER A O 1
ATOM 929 N N . ASN A 1 110 ? -9.696 8.514 16.378 1.00 60.41 110 ASN A N 1
ATOM 930 C CA . ASN A 1 110 ? -10.951 7.760 16.412 1.00 60.41 110 ASN A CA 1
ATOM 931 C C . ASN A 1 110 ? -10.867 6.388 17.100 1.00 60.41 110 ASN A C 1
ATOM 933 O O . ASN A 1 110 ? -11.697 5.534 16.800 1.00 60.41 110 ASN A O 1
ATOM 937 N N . ASN A 1 111 ? -9.963 6.206 18.077 1.00 57.00 111 ASN A N 1
ATOM 938 C CA . ASN A 1 111 ? -9.877 5.020 18.957 1.00 57.00 111 ASN A CA 1
ATOM 939 C C . ASN A 1 111 ? -8.905 3.906 18.498 1.00 57.00 111 ASN A C 1
ATOM 941 O O . ASN A 1 111 ? -9.233 2.721 18.517 1.00 57.00 111 ASN A O 1
ATOM 945 N N . MET A 1 112 ? -7.666 4.263 18.148 1.00 56.22 112 MET A N 1
ATOM 946 C CA . MET A 1 112 ? -6.565 3.290 18.108 1.00 56.22 112 MET A CA 1
ATOM 947 C C . MET A 1 112 ? -6.245 2.736 19.509 1.00 56.22 112 MET A C 1
ATOM 949 O O . MET A 1 112 ? -6.163 3.484 20.483 1.00 56.22 112 MET A O 1
ATOM 953 N N . ASN A 1 113 ? -5.954 1.434 19.584 1.00 60.31 113 ASN A N 1
ATOM 954 C CA . ASN A 1 113 ? -5.271 0.786 20.710 1.00 60.31 113 ASN A CA 1
ATOM 955 C C . ASN A 1 113 ? -4.105 1.661 21.224 1.00 60.31 113 ASN A C 1
ATOM 957 O O . ASN A 1 113 ? -3.302 2.161 20.434 1.00 60.31 113 ASN A O 1
ATOM 961 N N . GLU A 1 114 ? -3.976 1.804 22.548 1.00 57.81 114 GLU A N 1
ATOM 962 C CA . GLU A 1 114 ? -2.910 2.559 23.227 1.00 57.81 114 GLU A CA 1
ATOM 963 C C . GLU A 1 114 ? -1.499 2.255 22.683 1.00 57.81 114 GLU A C 1
ATOM 965 O O . GLU A 1 114 ? -0.645 3.140 22.616 1.00 57.81 114 GLU A O 1
ATOM 970 N N . LYS A 1 115 ? -1.250 1.006 22.268 1.00 56.66 115 LYS A N 1
ATOM 971 C CA . LYS A 1 115 ? 0.006 0.545 21.663 1.00 56.66 115 LYS A CA 1
ATOM 972 C C . LYS A 1 115 ? 0.256 1.199 20.301 1.00 56.66 115 LYS A C 1
ATOM 974 O O . LYS A 1 115 ? 1.359 1.683 20.059 1.00 56.66 115 LYS A O 1
ATOM 979 N N . THR A 1 116 ? -0.767 1.280 19.455 1.00 56.47 116 THR A N 1
ATOM 980 C CA . THR A 1 116 ? -0.703 1.900 18.125 1.00 56.47 116 THR A CA 1
ATOM 981 C C . THR A 1 116 ? -0.604 3.425 18.237 1.00 56.47 116 THR A C 1
ATOM 983 O O . THR A 1 116 ? 0.184 4.045 17.527 1.00 56.47 116 THR A O 1
ATOM 986 N N . GLN A 1 117 ? -1.288 4.034 19.216 1.00 59.25 117 GLN A N 1
ATOM 987 C CA . GLN A 1 117 ? -1.143 5.465 19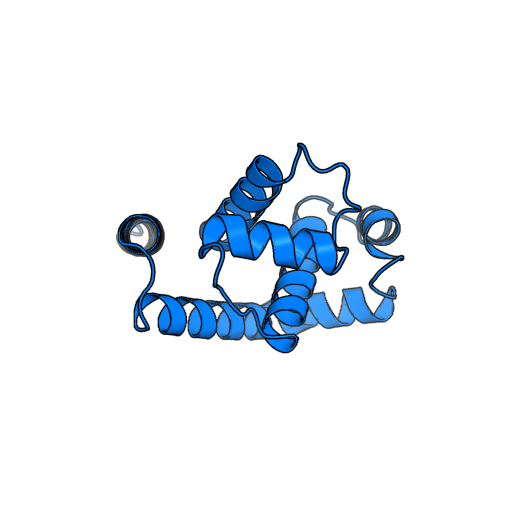.518 1.00 59.25 117 GLN A CA 1
ATOM 988 C C . GLN A 1 117 ? 0.257 5.826 20.047 1.00 59.25 117 GLN A C 1
ATOM 990 O O . GLN A 1 117 ? 0.842 6.822 19.616 1.00 59.25 117 GLN A O 1
ATOM 995 N N . LYS A 1 118 ? 0.811 5.037 20.983 1.00 59.12 118 LYS A N 1
ATOM 996 C CA . LYS A 1 118 ? 2.176 5.231 21.515 1.00 59.12 118 LYS A CA 1
ATOM 997 C C . LYS A 1 118 ? 3.227 5.065 20.417 1.00 59.12 118 LYS A C 1
ATOM 999 O O . LYS A 1 118 ? 4.143 5.880 20.328 1.00 59.12 118 LYS A O 1
ATOM 1004 N N . TRP A 1 119 ? 3.055 4.070 19.551 1.00 59.59 119 TRP A N 1
ATOM 1005 C CA . TRP A 1 119 ? 3.915 3.851 18.392 1.00 59.59 119 TRP A CA 1
ATOM 1006 C C . TRP A 1 119 ? 3.850 5.019 17.396 1.00 59.59 119 TRP A C 1
ATOM 1008 O O . TRP A 1 119 ? 4.888 5.585 17.057 1.00 59.59 119 TRP A O 1
ATOM 1018 N N . PHE A 1 120 ? 2.661 5.499 17.020 1.00 57.94 120 PHE A N 1
ATOM 1019 C CA . PHE A 1 120 ? 2.546 6.627 16.087 1.00 57.94 120 PHE A CA 1
ATOM 1020 C C . PHE A 1 120 ? 3.147 7.928 16.640 1.00 57.94 120 PHE A C 1
ATOM 1022 O O . PHE A 1 120 ? 3.814 8.684 15.927 1.00 57.94 120 PHE A O 1
ATOM 1029 N N . LYS A 1 121 ? 2.967 8.184 17.943 1.00 58.00 121 LYS A N 1
ATOM 1030 C CA . LYS A 1 121 ? 3.638 9.297 18.632 1.00 58.00 121 LYS A CA 1
ATOM 1031 C C . LYS A 1 121 ? 5.163 9.164 18.586 1.00 58.00 121 LYS A C 1
ATOM 1033 O O . LYS A 1 121 ? 5.836 10.174 18.422 1.00 58.00 121 LYS A O 1
ATOM 1038 N N . SER A 1 122 ? 5.706 7.949 18.682 1.00 55.41 122 SER A N 1
ATOM 1039 C CA . SER A 1 122 ? 7.157 7.728 18.592 1.00 55.41 122 SER A CA 1
ATOM 1040 C C . SER A 1 122 ? 7.725 8.029 17.199 1.00 55.41 122 SER A C 1
ATOM 1042 O O . SER A 1 122 ? 8.797 8.620 17.099 1.00 55.41 122 SER A O 1
ATOM 1044 N N . ILE A 1 123 ? 6.968 7.739 16.136 1.00 51.06 123 ILE A N 1
ATOM 1045 C CA . ILE A 1 123 ? 7.383 8.000 14.750 1.00 51.06 123 ILE A CA 1
ATOM 1046 C C . ILE A 1 123 ? 7.272 9.495 14.415 1.00 51.06 123 ILE A C 1
ATOM 1048 O O . ILE A 1 123 ? 8.221 10.104 13.929 1.00 51.06 123 ILE A O 1
ATOM 1052 N N . SER A 1 124 ? 6.150 10.131 14.763 1.00 50.38 124 SER A N 1
ATOM 1053 C CA . SER A 1 124 ? 5.927 11.570 14.524 1.00 50.38 124 SER A CA 1
ATOM 1054 C C . SER A 1 124 ? 6.852 12.498 15.338 1.00 50.38 124 SER A C 1
ATOM 1056 O O . SER A 1 124 ? 7.133 13.629 14.930 1.00 50.38 124 SER A O 1
ATOM 1058 N N . GLN A 1 125 ? 7.371 12.048 16.487 1.00 46.97 125 GLN A N 1
ATOM 1059 C CA . GLN A 1 125 ? 8.381 12.784 17.265 1.00 46.97 125 GLN A CA 1
ATOM 1060 C C . GLN A 1 125 ? 9.797 12.680 16.673 1.00 46.97 125 GLN A C 1
ATOM 1062 O O . GLN A 1 125 ? 10.609 13.598 16.865 1.00 46.97 125 GLN A O 1
ATOM 1067 N N . PHE A 1 126 ? 10.090 11.614 15.926 1.00 39.03 126 PHE A N 1
ATOM 1068 C CA . PHE A 1 126 ? 11.373 11.427 15.245 1.00 39.03 126 PHE A CA 1
ATOM 1069 C C . PHE A 1 126 ? 11.587 12.485 14.144 1.00 39.03 126 PHE A C 1
ATOM 1071 O O . PHE A 1 126 ? 12.671 13.061 14.017 1.00 39.03 126 PHE A O 1
ATOM 1078 N N . ASP A 1 127 ? 10.518 12.867 13.440 1.00 41.38 127 ASP A N 1
ATOM 1079 C CA . ASP A 1 127 ? 10.554 13.943 12.440 1.00 41.38 127 ASP A CA 1
ATOM 1080 C C . ASP A 1 127 ? 10.807 15.333 13.046 1.00 41.38 127 ASP A C 1
ATOM 1082 O O . ASP A 1 127 ? 11.575 16.139 12.507 1.00 41.38 127 ASP A O 1
ATOM 1086 N N . ASN A 1 128 ? 10.215 15.631 14.206 1.00 39.97 128 ASN A N 1
ATOM 1087 C CA . ASN A 1 128 ? 10.376 16.936 14.860 1.00 39.97 128 ASN A CA 1
ATOM 1088 C C . ASN A 1 128 ? 11.771 17.142 15.469 1.00 39.97 128 ASN A C 1
ATOM 1090 O O . ASN A 1 128 ? 12.258 18.274 15.548 1.00 39.97 128 ASN A O 1
ATOM 1094 N N . THR A 1 129 ? 12.437 16.064 15.883 1.00 40.34 129 THR A N 1
ATOM 1095 C CA . THR A 1 129 ? 13.808 16.129 16.409 1.00 40.34 129 THR A CA 1
ATOM 1096 C C . THR A 1 129 ? 14.849 16.270 15.297 1.00 40.34 129 THR A C 1
ATOM 1098 O O . THR A 1 129 ? 15.827 16.995 15.484 1.00 40.34 129 THR A O 1
ATOM 1101 N N . ASN A 1 130 ? 14.613 15.698 14.113 1.00 37.50 130 ASN A N 1
ATOM 1102 C CA . ASN A 1 130 ? 15.496 15.870 12.955 1.00 37.50 130 ASN A CA 1
ATOM 1103 C C . AS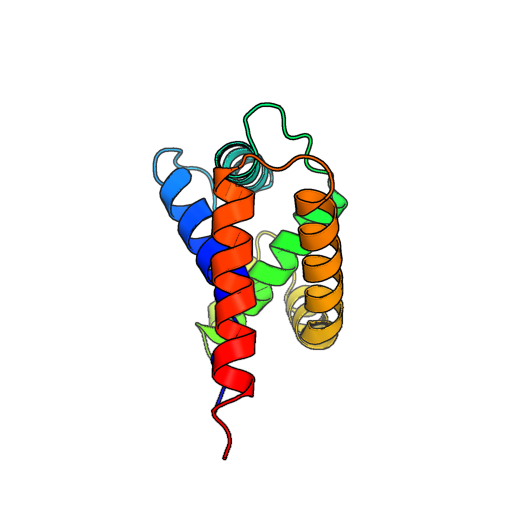N A 1 130 ? 15.300 17.209 12.223 1.00 37.50 130 ASN A C 1
ATOM 1105 O O . ASN A 1 130 ? 16.280 17.777 11.738 1.00 37.50 130 ASN A O 1
ATOM 1109 N N . LYS A 1 131 ? 14.092 17.795 12.223 1.00 37.44 131 LYS A N 1
ATOM 1110 C CA . LYS A 1 131 ? 13.880 19.174 11.730 1.00 37.44 131 LYS A CA 1
ATOM 1111 C C . LYS A 1 131 ? 14.630 20.230 12.552 1.00 37.44 131 LYS A C 1
ATOM 1113 O O . LYS A 1 131 ? 15.085 21.218 11.986 1.00 37.44 131 LYS A O 1
ATOM 1118 N N . LYS A 1 132 ? 14.802 20.019 13.863 1.00 36.47 132 LYS A N 1
ATOM 1119 C CA . LYS A 1 132 ? 15.532 20.940 14.759 1.00 36.47 132 LYS A CA 1
ATOM 1120 C C . LYS A 1 132 ? 17.061 20.811 14.709 1.00 36.47 132 LYS A C 1
ATOM 1122 O O . LYS A 1 132 ? 17.741 21.638 15.303 1.00 36.47 132 LYS A O 1
ATOM 1127 N N . ARG A 1 133 ? 17.611 19.800 14.027 1.00 38.53 133 ARG A N 1
ATOM 1128 C CA . ARG A 1 133 ? 19.064 19.540 13.954 1.00 38.53 133 ARG A CA 1
ATOM 1129 C C . ARG A 1 133 ? 19.762 20.124 12.721 1.00 38.53 133 ARG A C 1
ATOM 1131 O O . ARG A 1 133 ? 20.943 19.861 12.527 1.00 38.53 133 ARG A O 1
ATOM 1138 N N . LYS A 1 134 ? 19.075 20.931 11.908 1.00 41.19 134 LYS A N 1
ATOM 1139 C CA . LYS A 1 134 ? 19.738 21.813 10.937 1.00 41.19 134 LYS A CA 1
ATOM 1140 C C . LYS A 1 134 ? 20.019 23.1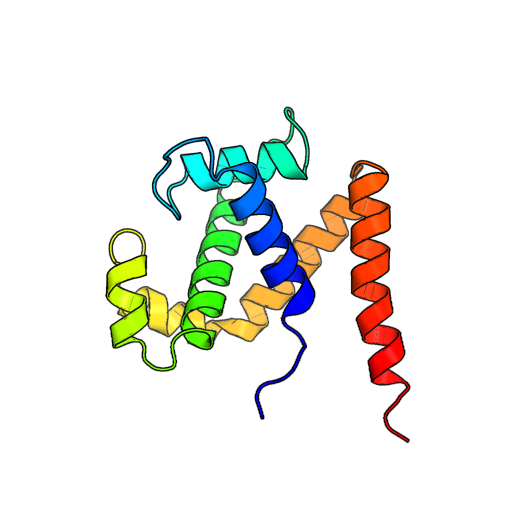58 11.611 1.00 41.19 134 LYS A C 1
ATOM 1142 O O . LYS A 1 134 ? 19.180 24.053 11.554 1.00 41.19 134 LYS A O 1
ATOM 1147 N N . ILE A 1 135 ? 21.159 23.234 12.296 1.00 37.97 135 ILE A N 1
ATOM 1148 C CA . ILE A 1 135 ? 21.860 24.489 12.607 1.00 37.97 135 ILE A CA 1
ATOM 1149 C C . ILE A 1 135 ? 22.957 24.635 11.558 1.00 37.97 135 ILE A C 1
ATOM 1151 O O . ILE A 1 135 ? 23.618 23.603 11.294 1.00 37.97 135 ILE A O 1
#

Radius of gyration: 15.56 Å; chains: 1; bounding box: 35×43×40 Å

pLDDT: mean 72.26, std 16.72, range [31.91, 95.06]

Sequence (135 aa):
MFSLFYDPIINYYEDMIKYTQDEDLPEFSEIYLRVAFLKVFGKDYAIKPDVLQLYRKLLVLYYCQQYPSISNVFPIMERCFSLNNITNIIAQESDLKDQWEKFMQSEISNNMNEKTQKWFKSISQFDNTNKKRKI

Secondary structure (DSSP, 8-state):
---STTHHHHHHHHHHHHHHTTS-PPTT-HHHHHHHHHHHH-TT----HHHHHHHHHHHHHHHHHHSSSHHHHHHHHTTT--HHHHHHHHHTHHHHHHHHHHHHHHHHHTT--HHHHHHHHHHHHHHHHHHTT--